Protein AF-A0A955MN19-F1 (afdb_monomer)

Structure (mmCIF, N/CA/C/O backbone):
data_AF-A0A955MN19-F1
#
_entry.id   AF-A0A955MN19-F1
#
loop_
_atom_site.group_PDB
_atom_site.id
_atom_site.type_symbol
_atom_site.label_atom_id
_atom_site.label_alt_id
_atom_site.label_comp_id
_atom_site.label_asym_id
_atom_site.label_entity_id
_atom_site.label_seq_id
_atom_site.pdbx_PDB_ins_code
_atom_site.Cartn_x
_atom_site.Cartn_y
_atom_site.Cartn_z
_atom_site.occupancy
_atom_site.B_iso_or_equiv
_atom_site.auth_seq_id
_atom_site.auth_comp_id
_atom_site.auth_asym_id
_atom_site.auth_atom_id
_atom_site.pdbx_PDB_model_num
ATOM 1 N N . ALA A 1 1 ? -12.445 1.606 1.551 1.00 87.00 1 ALA A N 1
ATOM 2 C CA . ALA A 1 1 ? -11.152 2.038 0.982 1.00 87.00 1 ALA A CA 1
ATOM 3 C C . ALA A 1 1 ? -10.678 1.078 -0.111 1.00 87.00 1 ALA A C 1
ATOM 5 O O . ALA A 1 1 ? -10.748 -0.133 0.079 1.00 87.00 1 ALA A O 1
ATOM 6 N N . ILE A 1 2 ? -10.201 1.608 -1.239 1.00 91.06 2 ILE A N 1
ATOM 7 C CA . ILE A 1 2 ? -9.528 0.866 -2.315 1.00 91.06 2 ILE A CA 1
ATOM 8 C C . ILE A 1 2 ? -8.022 1.105 -2.214 1.00 91.06 2 ILE A C 1
ATOM 10 O O . ILE A 1 2 ? -7.584 2.248 -2.123 1.00 91.06 2 ILE A O 1
ATOM 14 N N . PHE A 1 3 ? -7.238 0.033 -2.299 1.00 90.25 3 PHE A N 1
ATOM 15 C CA . PHE A 1 3 ? -5.780 0.087 -2.391 1.00 90.25 3 PHE A CA 1
ATOM 16 C C . PHE A 1 3 ? -5.364 -0.212 -3.824 1.00 90.25 3 PHE A C 1
ATOM 18 O O . PHE A 1 3 ? -5.800 -1.211 -4.398 1.00 90.25 3 PHE A O 1
ATOM 25 N N . PHE A 1 4 ? -4.540 0.645 -4.417 1.00 87.94 4 PHE A N 1
ATOM 26 C CA . PHE A 1 4 ? -4.185 0.506 -5.824 1.00 87.94 4 PHE A CA 1
ATOM 27 C C . PHE A 1 4 ? -2.791 1.047 -6.135 1.00 87.94 4 PHE A C 1
ATOM 29 O O . PHE A 1 4 ? -2.164 1.770 -5.355 1.00 87.94 4 PHE A O 1
ATOM 36 N N . ARG A 1 5 ? -2.300 0.660 -7.312 1.00 84.38 5 ARG A N 1
ATOM 37 C CA . ARG A 1 5 ? -1.025 1.117 -7.855 1.00 84.38 5 ARG A CA 1
ATOM 38 C C . ARG A 1 5 ? -1.194 2.481 -8.526 1.00 84.38 5 ARG A C 1
ATOM 40 O O . ARG A 1 5 ? -1.942 2.602 -9.491 1.00 84.38 5 ARG A O 1
ATOM 47 N N . HIS A 1 6 ? -0.435 3.463 -8.053 1.00 84.44 6 HIS A N 1
ATOM 48 C CA . HIS A 1 6 ? -0.253 4.777 -8.674 1.00 84.44 6 HIS A CA 1
ATOM 49 C C . HIS A 1 6 ? 1.260 5.063 -8.825 1.00 84.44 6 HIS A C 1
ATOM 51 O O . HIS A 1 6 ? 2.054 4.122 -8.909 1.00 84.44 6 HIS A O 1
ATOM 57 N N . HIS A 1 7 ? 1.683 6.334 -8.856 1.00 82.31 7 HIS A N 1
ATOM 58 C CA . HIS A 1 7 ? 3.094 6.712 -8.685 1.00 82.31 7 HIS A CA 1
ATOM 59 C C . HIS A 1 7 ? 3.682 6.114 -7.394 1.00 82.31 7 HIS A C 1
ATOM 61 O O . HIS A 1 7 ? 4.745 5.496 -7.445 1.00 82.31 7 HIS A O 1
ATOM 67 N N . PHE A 1 8 ? 2.937 6.206 -6.288 1.00 85.81 8 PHE A N 1
ATOM 68 C CA . PHE A 1 8 ? 3.204 5.531 -5.016 1.00 85.81 8 PHE A CA 1
ATOM 69 C C . PHE A 1 8 ? 1.988 4.712 -4.551 1.00 85.81 8 PHE A C 1
ATOM 71 O O . PHE A 1 8 ? 0.912 4.772 -5.156 1.00 85.81 8 PHE A O 1
ATOM 78 N N . HIS A 1 9 ? 2.144 3.929 -3.483 1.00 87.69 9 HIS A N 1
ATOM 79 C CA . HIS A 1 9 ? 1.043 3.229 -2.826 1.00 87.69 9 HIS A CA 1
ATOM 80 C C . HIS A 1 9 ? -0.059 4.216 -2.474 1.00 87.69 9 HIS A C 1
ATOM 82 O O . HIS A 1 9 ? 0.179 5.181 -1.752 1.00 87.69 9 HIS A O 1
ATOM 88 N N . SER A 1 10 ? -1.253 3.966 -3.001 1.00 90.50 10 SER A N 1
ATOM 89 C CA . SER A 1 10 ? -2.380 4.875 -2.850 1.00 90.50 10 SER A CA 1
ATOM 90 C C . SER A 1 10 ? -3.559 4.174 -2.206 1.00 90.50 10 SER A C 1
ATOM 92 O O . SER A 1 10 ? -3.864 3.022 -2.532 1.00 90.50 10 SER A O 1
ATOM 94 N N . ILE A 1 11 ? -4.231 4.906 -1.324 1.00 92.19 11 ILE A N 1
ATOM 95 C CA . ILE A 1 11 ? -5.520 4.530 -0.758 1.00 92.19 11 ILE A CA 1
ATOM 96 C C . ILE A 1 11 ? -6.540 5.558 -1.219 1.00 92.19 11 ILE A C 1
ATOM 98 O O . ILE A 1 11 ? -6.295 6.761 -1.155 1.00 92.19 11 ILE A O 1
ATOM 102 N N . TRP A 1 12 ? -7.681 5.068 -1.683 1.00 94.69 12 TRP A N 1
ATOM 103 C CA . TRP A 1 12 ? -8.839 5.883 -2.005 1.00 94.69 12 TRP A CA 1
ATOM 104 C C . TRP A 1 12 ? -9.982 5.535 -1.061 1.00 94.69 12 TRP A C 1
ATOM 106 O O . TRP A 1 12 ? -10.430 4.383 -1.006 1.00 94.69 12 TRP A O 1
ATOM 116 N N . ASP A 1 13 ? -10.435 6.522 -0.302 1.00 94.62 13 ASP A N 1
ATOM 117 C CA . ASP A 1 13 ? -11.696 6.443 0.412 1.00 94.62 13 ASP A CA 1
ATOM 118 C C . ASP A 1 13 ? -12.839 6.730 -0.571 1.00 94.62 13 ASP A C 1
ATOM 120 O O . ASP A 1 13 ? -12.867 7.766 -1.229 1.00 94.62 13 ASP A O 1
ATOM 124 N N . LEU A 1 14 ? -13.755 5.771 -0.710 1.00 94.06 14 LEU A N 1
ATOM 125 C CA . LEU A 1 14 ? -14.873 5.881 -1.646 1.00 94.06 14 LEU A CA 1
ATOM 126 C C . LEU A 1 14 ? -16.008 6.740 -1.092 1.00 94.06 14 LEU A C 1
ATOM 128 O O . LEU A 1 14 ? -16.783 7.275 -1.87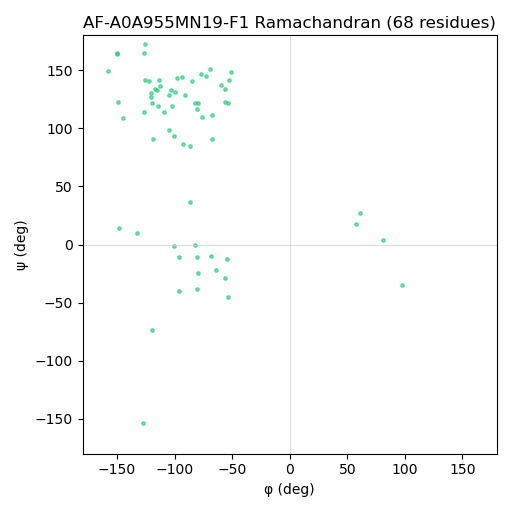9 1.00 94.06 14 LEU A O 1
ATOM 132 N N . ASP A 1 15 ? -16.112 6.850 0.232 1.00 96.38 15 ASP A N 1
ATOM 133 C CA . ASP A 1 15 ? -17.193 7.578 0.888 1.00 96.38 15 ASP A CA 1
ATOM 134 C C . ASP A 1 15 ? -16.905 9.085 0.877 1.00 96.38 15 ASP A C 1
ATOM 136 O O . ASP A 1 15 ? -17.808 9.890 0.651 1.00 96.38 15 ASP A O 1
ATOM 140 N N . THR A 1 16 ? -15.638 9.470 1.069 1.00 96.94 16 THR A N 1
ATOM 141 C CA . THR A 1 16 ? -15.193 10.877 1.042 1.00 96.94 16 THR A CA 1
AT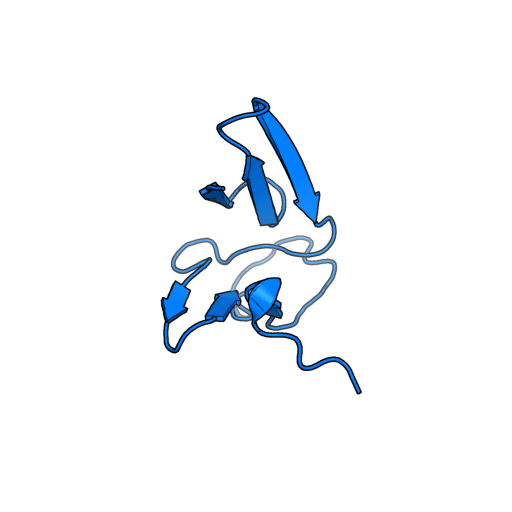OM 142 C C . THR A 1 16 ? -14.619 11.323 -0.307 1.00 96.94 16 THR A C 1
ATOM 144 O O . THR A 1 16 ? -14.398 12.514 -0.511 1.00 96.94 16 THR A O 1
ATOM 147 N N . ASP A 1 17 ? -14.374 10.388 -1.230 1.00 96.00 17 ASP A N 1
ATOM 148 C CA . ASP A 1 17 ? -13.614 10.579 -2.479 1.00 96.00 17 ASP A CA 1
ATOM 149 C C . ASP A 1 17 ? -12.166 11.088 -2.273 1.00 96.00 17 ASP A C 1
ATOM 151 O O . ASP A 1 17 ? -11.498 11.556 -3.202 1.00 96.00 17 ASP A O 1
ATOM 155 N N . GLU A 1 18 ? -11.625 10.956 -1.061 1.00 96.19 18 GLU A N 1
ATOM 156 C CA . GLU A 1 18 ? -10.271 11.399 -0.739 1.00 96.19 18 GLU A CA 1
ATOM 157 C C . GLU A 1 18 ? -9.219 10.346 -1.089 1.00 96.19 18 GLU A C 1
ATOM 159 O O . GLU A 1 18 ? -9.386 9.141 -0.880 1.00 96.19 18 GLU A O 1
ATOM 164 N N . ARG A 1 19 ? -8.083 10.810 -1.618 1.00 94.50 19 ARG A N 1
ATOM 165 C CA . ARG A 1 19 ? -6.960 9.956 -2.017 1.00 94.50 19 ARG A CA 1
ATOM 166 C C . ARG A 1 19 ? -5.719 10.347 -1.237 1.00 94.50 19 ARG A C 1
ATOM 168 O O . ARG A 1 19 ? -5.298 11.500 -1.285 1.00 94.50 19 ARG A O 1
ATOM 175 N N . ILE A 1 20 ? -5.102 9.366 -0.591 1.00 92.81 20 ILE A N 1
ATOM 176 C CA . ILE A 1 20 ? -3.812 9.523 0.079 1.00 92.81 20 ILE A CA 1
ATOM 177 C C . ILE A 1 20 ? -2.753 8.692 -0.636 1.00 92.81 20 ILE A C 1
ATOM 179 O O . ILE A 1 20 ? -3.023 7.578 -1.091 1.00 92.81 20 ILE A O 1
ATOM 183 N N . GLN A 1 21 ? -1.545 9.242 -0.738 1.00 90.56 21 GLN A N 1
ATOM 184 C CA . GLN A 1 21 ? -0.378 8.551 -1.278 1.00 90.56 21 GLN A CA 1
ATOM 185 C C . GLN A 1 21 ? 0.678 8.418 -0.193 1.00 90.56 21 GLN A C 1
ATOM 187 O O . GLN A 1 21 ? 1.008 9.393 0.478 1.00 90.56 21 GLN A O 1
ATOM 192 N N . TYR A 1 22 ? 1.244 7.223 -0.063 1.00 88.38 22 TYR A N 1
ATOM 193 C CA . TYR A 1 22 ? 2.431 7.014 0.748 1.00 88.38 22 TYR A CA 1
ATOM 194 C C . TYR A 1 22 ? 3.673 7.137 -0.120 1.00 88.38 22 TYR A C 1
ATOM 196 O O . TYR A 1 22 ? 4.185 6.153 -0.658 1.00 88.38 22 TYR A O 1
ATOM 204 N N . GLU A 1 23 ? 4.135 8.372 -0.272 1.00 87.31 23 GLU A N 1
ATOM 205 C CA . GLU A 1 23 ? 5.379 8.680 -0.968 1.00 87.31 23 GLU A CA 1
ATOM 206 C C . GLU A 1 23 ? 6.534 7.857 -0.398 1.00 87.31 23 GLU A C 1
ATOM 208 O O . GLU A 1 23 ? 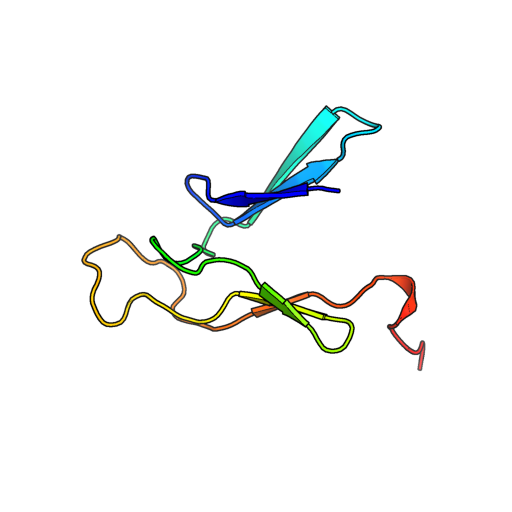6.595 7.587 0.801 1.00 87.31 23 GLU A O 1
ATOM 213 N N . GLY A 1 24 ? 7.438 7.399 -1.258 1.00 82.19 24 GLY A N 1
ATOM 214 C CA . GLY A 1 24 ? 8.476 6.467 -0.821 1.00 82.19 24 GLY A CA 1
ATOM 215 C C . GLY A 1 24 ? 8.138 5.001 -1.105 1.00 82.19 24 GLY A C 1
ATOM 216 O O . GLY A 1 24 ? 9.014 4.204 -1.433 1.00 82.19 24 GLY A O 1
ATOM 217 N N . LEU A 1 25 ? 6.855 4.644 -1.003 1.00 81.69 25 LEU A N 1
ATOM 218 C CA . LEU A 1 25 ? 6.394 3.262 -1.062 1.00 81.69 25 LEU A CA 1
ATOM 219 C C . LEU A 1 25 ? 5.805 2.964 -2.425 1.00 81.69 25 LEU A C 1
ATOM 221 O O . LEU A 1 25 ? 4.783 3.531 -2.805 1.00 81.69 25 LEU A O 1
ATOM 225 N N . ARG A 1 26 ? 6.383 2.013 -3.150 1.00 78.75 26 ARG A N 1
ATOM 226 C CA . ARG A 1 26 ? 5.891 1.642 -4.475 1.00 78.75 26 ARG A CA 1
ATOM 227 C C . ARG A 1 26 ? 5.487 0.180 -4.521 1.00 78.75 26 ARG A C 1
ATOM 229 O O . ARG A 1 26 ? 6.239 -0.692 -4.106 1.00 78.75 26 ARG A O 1
ATOM 236 N N . SER A 1 27 ? 4.291 -0.084 -5.033 1.00 74.25 27 SER A N 1
ATOM 237 C CA . SER A 1 27 ? 3.864 -1.446 -5.334 1.00 74.25 27 SER A CA 1
ATOM 238 C C . SER A 1 27 ? 4.595 -1.966 -6.565 1.00 74.25 27 SER A C 1
ATOM 240 O O . SER A 1 27 ? 4.827 -1.227 -7.531 1.00 74.25 27 SER A O 1
ATOM 242 N N . GLY A 1 28 ? 4.891 -3.264 -6.551 1.00 75.19 28 GLY A N 1
ATOM 243 C CA . GLY A 1 28 ? 5.434 -3.960 -7.707 1.00 75.19 28 GLY A CA 1
ATOM 244 C C . GLY A 1 28 ? 4.612 -3.728 -8.966 1.00 75.19 28 GLY A C 1
ATOM 245 O O . GLY A 1 28 ? 3.393 -3.553 -8.931 1.00 75.19 28 GLY A O 1
ATOM 246 N N . CYS A 1 29 ? 5.293 -3.724 -10.110 1.00 74.69 29 CYS A N 1
ATOM 247 C CA . CYS A 1 29 ? 4.666 -3.530 -11.416 1.00 74.69 29 CYS A CA 1
ATOM 248 C C . CYS A 1 29 ? 3.764 -4.696 -11.856 1.00 74.69 29 CYS A C 1
ATOM 250 O O . CYS A 1 29 ? 3.018 -4.535 -12.818 1.00 74.69 29 CYS A O 1
ATOM 252 N N . TRP A 1 30 ? 3.803 -5.824 -11.140 1.00 74.69 30 TRP A N 1
ATOM 253 C CA . TRP A 1 30 ? 2.998 -7.014 -11.406 1.00 74.69 30 TRP A CA 1
ATOM 254 C C . TRP A 1 30 ? 2.090 -7.369 -10.215 1.00 74.69 30 TRP A C 1
ATOM 256 O O . TRP A 1 30 ? 0.891 -7.110 -10.255 1.00 74.69 30 TRP A O 1
ATOM 266 N N . LEU A 1 31 ? 2.654 -7.908 -9.126 1.00 67.81 31 LEU A N 1
ATOM 267 C CA . LEU A 1 31 ? 1.934 -8.197 -7.878 1.00 67.81 31 LEU A CA 1
ATOM 268 C C . LEU A 1 31 ? 2.310 -7.153 -6.827 1.00 67.81 31 LEU A C 1
ATOM 270 O O . LEU A 1 31 ? 3.378 -7.220 -6.228 1.00 67.81 31 LEU A O 1
ATOM 274 N N . GLY A 1 32 ? 1.447 -6.153 -6.663 1.00 78.44 32 GLY A N 1
ATOM 275 C CA . GLY A 1 32 ? 1.754 -4.976 -5.854 1.00 78.44 32 GLY A CA 1
ATOM 276 C C . GLY A 1 32 ? 1.237 -5.013 -4.420 1.00 78.44 32 GLY A C 1
ATOM 277 O O . GLY A 1 32 ? 1.914 -4.528 -3.521 1.00 78.44 32 GLY A O 1
ATOM 278 N N . ILE A 1 33 ? 0.021 -5.534 -4.227 1.00 87.88 33 ILE A N 1
ATOM 279 C CA . ILE A 1 33 ? -0.726 -5.459 -2.966 1.00 87.88 33 ILE A CA 1
ATOM 280 C C . ILE A 1 33 ? -1.605 -6.712 -2.847 1.00 87.88 33 ILE A C 1
ATOM 282 O O . ILE A 1 33 ? -2.419 -6.976 -3.732 1.00 87.88 33 ILE A O 1
ATOM 286 N N . VAL A 1 34 ? -1.448 -7.484 -1.772 1.00 90.12 34 VAL A N 1
ATOM 287 C CA . VAL A 1 34 ? -2.106 -8.780 -1.559 1.00 90.12 34 VAL A CA 1
ATOM 288 C C . VAL A 1 34 ? -2.839 -8.788 -0.211 1.00 90.12 34 VAL A C 1
ATOM 290 O O . VAL A 1 34 ? -2.187 -8.736 0.832 1.00 90.12 34 VAL A O 1
ATOM 293 N N . PRO A 1 35 ? -4.181 -8.876 -0.189 1.00 91.25 35 PRO A N 1
ATOM 294 C CA . PRO A 1 35 ? -4.934 -9.080 1.046 1.00 91.25 35 PRO A CA 1
ATOM 295 C C . PRO A 1 35 ? -4.919 -10.563 1.436 1.00 91.25 35 PRO A C 1
ATOM 297 O O . PRO A 1 35 ? -5.438 -11.406 0.705 1.00 91.25 35 PRO A O 1
ATOM 300 N N . ALA A 1 36 ? -4.331 -10.898 2.584 1.00 91.94 36 ALA A N 1
ATOM 301 C CA . ALA A 1 36 ? -4.276 -12.270 3.091 1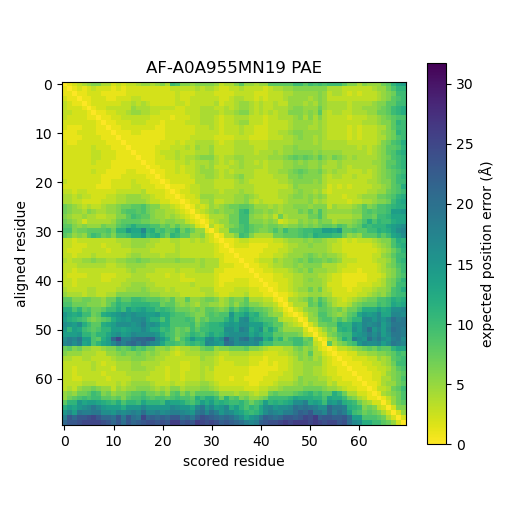.00 91.94 36 ALA A CA 1
ATOM 302 C C . ALA A 1 36 ? -4.051 -12.297 4.609 1.00 91.94 36 ALA A C 1
ATOM 304 O O . ALA A 1 36 ? -3.400 -11.418 5.163 1.00 91.94 36 ALA A O 1
ATOM 305 N N . GLY A 1 37 ? -4.572 -13.320 5.296 1.00 90.81 37 GLY A N 1
ATOM 306 C CA . GLY A 1 37 ? -4.272 -13.540 6.719 1.00 90.81 37 GLY A CA 1
ATOM 307 C C . GLY A 1 37 ? -4.694 -12.400 7.658 1.00 90.81 37 GLY A C 1
ATOM 308 O O . GLY A 1 37 ? -4.070 -12.214 8.694 1.00 90.81 37 GLY A O 1
ATOM 309 N N . GLY A 1 38 ? -5.718 -11.620 7.294 1.00 91.62 38 GLY A N 1
ATOM 310 C CA . GLY A 1 38 ? -6.191 -10.479 8.091 1.00 91.62 38 GLY A CA 1
ATOM 311 C C . GLY A 1 38 ? -5.379 -9.192 7.918 1.00 91.62 38 GLY A C 1
ATOM 312 O O . GLY A 1 38 ? -5.688 -8.198 8.567 1.00 91.62 38 GLY A O 1
ATOM 313 N N . ILE A 1 39 ? -4.386 -9.187 7.029 1.00 92.31 39 ILE A N 1
ATOM 314 C CA . ILE A 1 39 ? -3.547 -8.027 6.722 1.00 92.31 39 ILE A CA 1
ATOM 315 C C . ILE A 1 39 ? -3.524 -7.744 5.220 1.00 92.31 39 ILE A C 1
ATOM 317 O O . ILE A 1 39 ? -3.899 -8.581 4.393 1.00 92.31 39 ILE A O 1
ATOM 321 N N . LEU A 1 40 ? -3.062 -6.550 4.864 1.00 91.12 40 LEU A N 1
ATOM 322 C CA . LEU A 1 40 ? -2.774 -6.182 3.484 1.00 91.12 40 LEU A CA 1
ATOM 323 C C . LEU A 1 40 ? -1.260 -6.081 3.299 1.00 91.12 40 LEU A C 1
ATOM 325 O O . LEU A 1 40 ? -0.615 -5.223 3.897 1.00 91.12 40 LEU A O 1
ATOM 329 N N . LEU A 1 41 ? -0.695 -6.966 2.485 1.00 90.81 41 LEU A N 1
ATOM 330 C CA . LEU A 1 41 ? 0.743 -7.070 2.261 1.00 90.81 41 LEU A CA 1
ATOM 331 C C . LEU A 1 41 ? 1.153 -6.379 0.963 1.00 90.81 41 LEU A C 1
ATOM 333 O O . LEU A 1 41 ? 0.593 -6.649 -0.095 1.00 90.81 41 LEU A O 1
ATOM 337 N N . ALA A 1 42 ? 2.180 -5.544 1.038 1.00 88.50 42 ALA A N 1
ATOM 338 C CA . ALA A 1 42 ? 2.861 -4.931 -0.092 1.00 88.50 42 ALA A CA 1
ATOM 339 C C . ALA A 1 42 ? 4.335 -5.375 -0.072 1.00 88.50 42 ALA A C 1
ATOM 341 O O . ALA A 1 42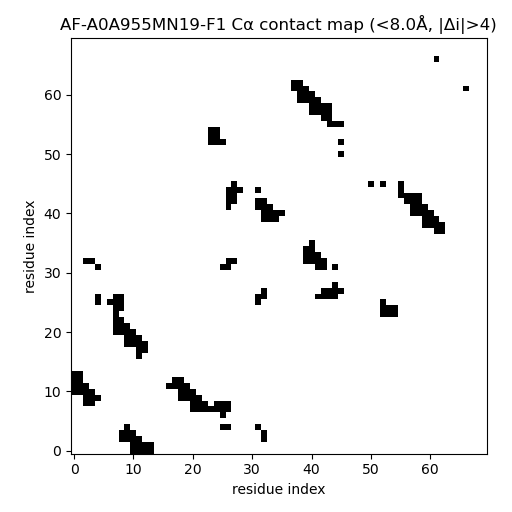 ? 5.144 -4.762 0.632 1.00 88.50 42 ALA A O 1
ATOM 342 N N . PRO A 1 43 ? 4.689 -6.482 -0.751 1.00 85.50 43 PRO A N 1
ATOM 343 C CA . PRO A 1 43 ? 6.050 -7.001 -0.735 1.00 85.50 43 PRO A CA 1
ATOM 344 C C . PRO A 1 43 ? 7.020 -6.087 -1.491 1.00 85.50 43 PRO A C 1
ATOM 346 O O . PRO A 1 43 ? 6.667 -5.430 -2.474 1.00 85.50 43 PRO A O 1
ATOM 349 N N . GLU A 1 44 ? 8.272 -6.111 -1.046 1.00 83.88 44 GLU A N 1
ATOM 350 C CA . GLU A 1 44 ? 9.410 -5.562 -1.780 1.00 83.88 44 GLU A CA 1
ATOM 351 C C . GLU A 1 44 ? 9.485 -6.231 -3.170 1.00 83.88 44 GLU A C 1
ATOM 353 O O . GLU A 1 44 ? 9.304 -7.444 -3.299 1.00 83.88 44 GLU A O 1
ATOM 358 N N . SER A 1 45 ? 9.673 -5.440 -4.229 1.00 77.44 45 SER A N 1
ATOM 359 C CA . SER A 1 45 ? 9.617 -5.923 -5.621 1.00 77.44 45 SER A CA 1
ATOM 360 C C . SER A 1 45 ? 10.552 -5.177 -6.588 1.00 77.44 45 SER A C 1
ATOM 362 O O . SER A 1 45 ? 10.431 -5.310 -7.808 1.00 77.44 45 SER A O 1
ATOM 364 N N . SER A 1 46 ? 11.509 -4.409 -6.062 1.00 74.75 46 SER A N 1
ATOM 365 C CA . SER A 1 46 ? 12.483 -3.617 -6.825 1.00 74.75 46 SER A CA 1
ATOM 366 C C . SER A 1 46 ? 13.670 -4.431 -7.344 1.00 74.75 46 SER A C 1
ATOM 368 O O . SER A 1 46 ? 14.392 -3.947 -8.212 1.00 74.75 46 SER A O 1
ATOM 370 N N . ALA A 1 47 ? 13.849 -5.684 -6.902 1.00 72.88 47 ALA A N 1
ATOM 371 C CA . ALA A 1 47 ? 15.004 -6.530 -7.237 1.00 72.88 47 ALA A CA 1
ATOM 372 C C . ALA A 1 47 ? 15.284 -6.727 -8.751 1.00 72.88 47 AL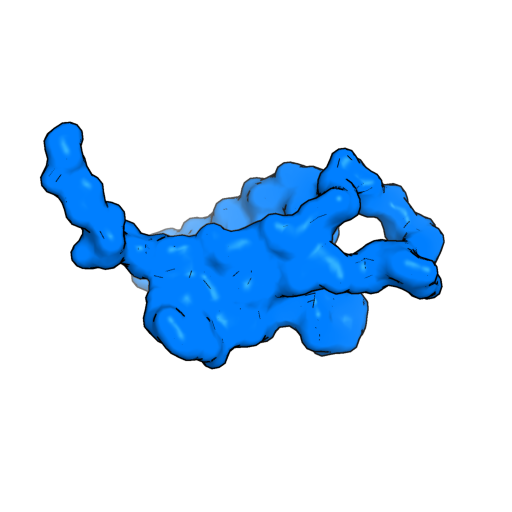A A C 1
ATOM 374 O O . ALA A 1 47 ? 16.358 -7.199 -9.115 1.00 72.88 47 ALA A O 1
ATOM 375 N N . GLY A 1 48 ? 14.353 -6.359 -9.640 1.00 70.00 48 GLY A N 1
ATOM 376 C CA . GLY A 1 48 ? 14.538 -6.368 -11.099 1.00 70.00 48 GLY A CA 1
ATOM 377 C C . GLY A 1 48 ? 14.087 -5.094 -11.823 1.00 70.00 48 GLY A C 1
ATOM 378 O O . GLY A 1 48 ? 14.009 -5.097 -13.050 1.00 70.00 48 GLY A O 1
ATOM 379 N N . CYS A 1 49 ? 13.758 -4.019 -11.102 1.00 66.00 49 CYS A N 1
ATOM 380 C CA . CYS A 1 49 ? 13.241 -2.778 -11.682 1.00 66.00 49 CYS A CA 1
ATOM 381 C C .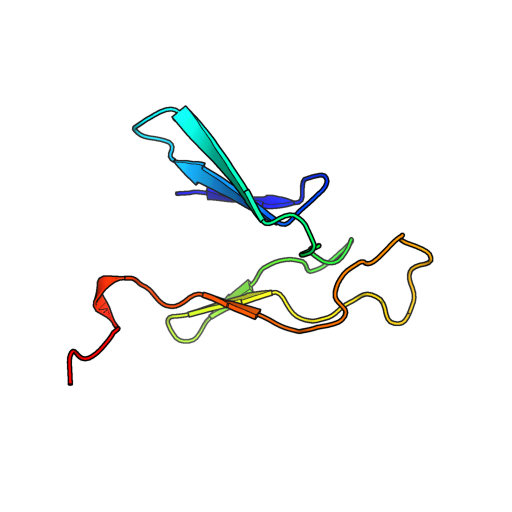 CYS A 1 49 ? 14.255 -1.635 -11.522 1.00 66.00 49 CYS A C 1
ATOM 383 O O . CYS A 1 49 ? 14.795 -1.428 -10.446 1.00 66.00 49 CYS A O 1
ATOM 385 N N . TYR A 1 50 ? 14.471 -0.834 -12.572 1.00 65.19 50 TYR A N 1
ATOM 386 C CA . TYR A 1 50 ? 15.267 0.409 -12.507 1.00 65.19 50 TYR A CA 1
ATOM 387 C C . TYR A 1 50 ? 14.406 1.612 -12.085 1.00 65.19 50 TYR A C 1
ATOM 389 O O . TYR A 1 50 ? 14.487 2.712 -12.627 1.00 65.19 50 TYR A O 1
ATOM 397 N N . CYS A 1 51 ? 13.459 1.395 -11.185 1.00 64.81 51 CYS A N 1
ATOM 398 C CA . CYS A 1 51 ? 12.627 2.487 -10.720 1.00 64.81 51 CYS A CA 1
ATOM 399 C C . CYS A 1 51 ? 13.426 3.331 -9.720 1.00 64.81 51 CYS A C 1
ATOM 401 O O . CYS A 1 51 ? 14.285 2.817 -9.009 1.00 64.81 51 CYS A O 1
ATOM 403 N N . ALA A 1 52 ? 13.184 4.645 -9.680 1.00 67.50 52 ALA A N 1
ATOM 404 C CA . ALA A 1 52 ? 13.672 5.457 -8.573 1.00 67.50 52 ALA A CA 1
ATOM 405 C C . ALA A 1 52 ? 12.894 4.999 -7.335 1.00 67.50 52 ALA A C 1
ATOM 407 O O . ALA A 1 52 ? 11.768 5.446 -7.133 1.00 67.50 52 ALA A O 1
ATOM 408 N N . ASP A 1 53 ? 13.440 4.023 -6.610 1.00 63.44 53 ASP A N 1
ATOM 409 C CA . ASP A 1 53 ? 12.781 3.350 -5.494 1.00 63.44 53 ASP A CA 1
ATOM 410 C C . ASP A 1 53 ? 13.304 3.937 -4.174 1.00 63.44 53 ASP A C 1
ATOM 412 O O . ASP A 1 53 ? 14.347 3.521 -3.673 1.00 63.44 53 ASP A O 1
ATOM 416 N N . PRO A 1 54 ? 12.622 4.951 -3.614 1.00 66.00 54 PRO A N 1
ATOM 417 C CA . PRO A 1 54 ? 13.064 5.633 -2.399 1.00 66.00 54 PRO A CA 1
ATOM 418 C C . PRO A 1 54 ? 13.109 4.751 -1.140 1.00 66.00 54 PRO A C 1
ATOM 420 O O . PRO A 1 54 ? 13.831 5.104 -0.210 1.00 66.00 54 PRO A O 1
ATOM 423 N N . ILE A 1 55 ? 12.379 3.625 -1.077 1.00 79.50 55 ILE A N 1
ATOM 424 C CA . ILE 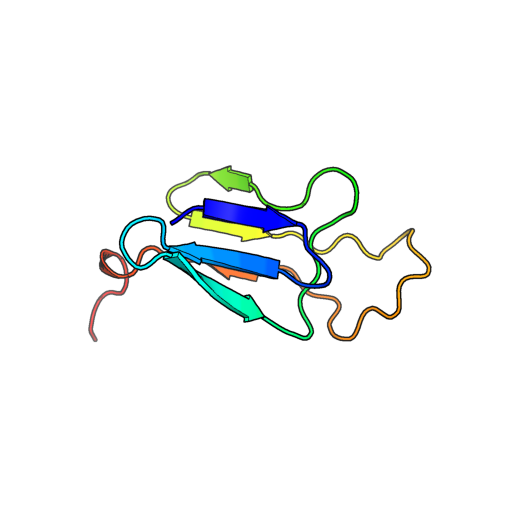A 1 55 ? 12.386 2.708 0.079 1.00 79.50 55 ILE A CA 1
ATOM 425 C C . ILE A 1 55 ? 12.246 1.244 -0.384 1.00 79.50 55 ILE A C 1
ATOM 427 O O . ILE A 1 55 ? 11.167 0.812 -0.787 1.00 79.50 55 ILE A O 1
ATOM 431 N N . GLN A 1 56 ? 13.322 0.456 -0.274 1.00 82.31 56 GLN A N 1
ATOM 432 C CA . GLN A 1 56 ? 13.322 -0.990 -0.545 1.00 82.31 56 GLN A CA 1
ATOM 433 C C . GLN A 1 56 ? 12.906 -1.768 0.707 1.00 82.31 56 GLN A C 1
ATOM 435 O O . GLN A 1 56 ? 13.737 -2.191 1.509 1.00 82.31 56 GLN A O 1
ATOM 440 N N . THR A 1 57 ? 11.602 -1.920 0.912 1.00 84.25 57 THR A N 1
ATOM 441 C CA . THR A 1 57 ? 11.067 -2.678 2.045 1.00 84.25 57 THR A CA 1
ATOM 442 C C . THR A 1 57 ? 9.730 -3.327 1.707 1.00 84.25 57 THR A C 1
ATOM 444 O O . THR A 1 57 ? 9.073 -2.955 0.737 1.00 84.25 57 THR A O 1
ATOM 447 N N . SER A 1 58 ? 9.329 -4.297 2.526 1.00 87.19 58 SER A 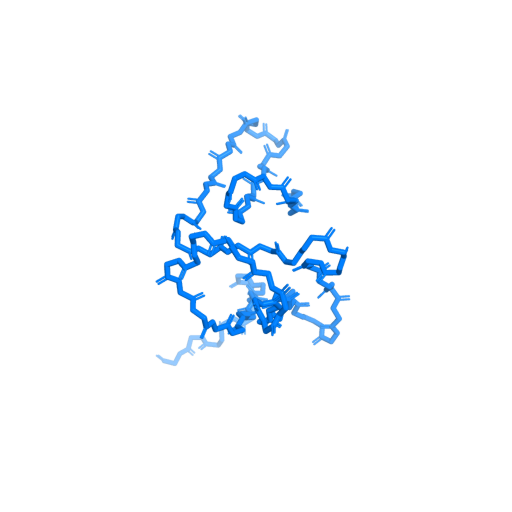N 1
ATOM 448 C CA . SER A 1 58 ? 7.981 -4.872 2.505 1.00 87.19 58 SER A CA 1
ATOM 449 C C . SER A 1 58 ? 7.129 -4.229 3.596 1.00 87.19 58 SER A C 1
ATOM 451 O O . SER A 1 58 ? 7.628 -3.960 4.688 1.00 87.19 58 SER A O 1
ATOM 453 N N . ILE A 1 59 ? 5.841 -4.009 3.329 1.00 89.56 59 ILE A N 1
ATOM 454 C CA . ILE A 1 59 ? 4.911 -3.368 4.270 1.00 89.56 59 ILE A CA 1
ATOM 455 C C . ILE A 1 59 ? 3.683 -4.235 4.499 1.00 89.56 59 ILE A C 1
ATOM 457 O O . ILE A 1 59 ? 3.162 -4.856 3.575 1.00 89.56 59 ILE A O 1
ATOM 461 N N . ALA A 1 60 ? 3.214 -4.248 5.744 1.00 91.06 60 ALA A N 1
ATOM 462 C CA . ALA A 1 60 ? 1.960 -4.860 6.150 1.00 91.06 60 ALA A CA 1
ATOM 463 C C . ALA A 1 60 ? 1.049 -3.784 6.750 1.00 91.06 60 ALA A C 1
ATOM 465 O O . ALA A 1 60 ? 1.415 -3.145 7.736 1.00 91.06 60 ALA A O 1
ATOM 466 N N . PHE A 1 61 ? -0.139 -3.597 6.177 1.00 89.88 61 PHE A N 1
ATOM 467 C CA . PHE A 1 61 ? -1.179 -2.772 6.783 1.00 89.88 61 PHE A CA 1
ATOM 468 C C . PHE A 1 61 ? -2.070 -3.650 7.658 1.00 89.88 61 PHE A C 1
ATOM 470 O O . PHE A 1 61 ? -2.581 -4.684 7.213 1.00 89.88 61 PHE A O 1
ATOM 477 N N . LEU A 1 62 ? -2.259 -3.211 8.900 1.00 91.31 62 LEU A N 1
ATOM 478 C CA . LEU A 1 62 ? -3.179 -3.812 9.856 1.00 91.31 62 LEU A CA 1
ATOM 479 C C . LEU A 1 62 ? -4.535 -3.096 9.784 1.00 91.31 62 LEU A C 1
ATOM 481 O O . LEU A 1 62 ? -4.570 -1.873 9.616 1.00 91.31 62 LEU A O 1
ATOM 485 N N . PRO A 1 63 ? -5.656 -3.812 9.948 1.00 88.56 63 PRO A N 1
ATOM 486 C CA . PRO A 1 63 ? -6.948 -3.176 10.163 1.00 88.56 63 PRO A CA 1
ATOM 487 C C . PRO A 1 63 ? -6.902 -2.317 11.429 1.00 88.56 63 PRO A C 1
ATOM 489 O O . PRO A 1 63 ? -6.403 -2.766 12.459 1.00 88.56 63 PRO A O 1
ATOM 492 N N . GLY A 1 64 ? -7.468 -1.107 11.384 1.00 83.69 64 GLY A N 1
ATOM 493 C CA . GLY A 1 64 ? -7.447 -0.187 12.531 1.00 83.69 64 GLY A CA 1
ATOM 494 C C . GLY A 1 64 ? -8.045 -0.776 13.817 1.00 83.69 64 GLY A C 1
ATOM 495 O O . GLY A 1 64 ? -7.597 -0.442 14.904 1.00 83.69 64 GLY A O 1
ATOM 496 N N . GLY A 1 65 ? -8.993 -1.712 13.700 1.00 81.81 65 GLY A N 1
ATOM 497 C CA . GLY A 1 65 ? -9.585 -2.419 14.843 1.00 81.81 65 GLY A CA 1
ATOM 498 C C . GLY A 1 65 ? -8.782 -3.614 15.378 1.00 81.81 65 GLY A C 1
ATOM 499 O O . GLY A 1 65 ? -9.248 -4.266 16.304 1.00 81.81 65 GLY A O 1
ATOM 500 N N . MET A 1 66 ? -7.624 -3.950 14.793 1.00 67.06 66 MET A N 1
ATOM 501 C CA . MET A 1 66 ? -6.771 -5.071 15.231 1.00 67.06 66 MET A CA 1
ATOM 502 C C . MET A 1 66 ? -5.574 -4.643 16.089 1.00 67.06 66 MET A C 1
ATOM 504 O O . MET A 1 66 ? -4.809 -5.500 16.531 1.00 67.06 66 MET A O 1
ATOM 508 N N . VAL A 1 67 ? -5.384 -3.346 16.337 1.00 68.12 67 VAL A N 1
ATOM 509 C CA . VAL A 1 67 ? -4.351 -2.885 17.271 1.00 68.12 67 VAL A CA 1
ATOM 510 C C . VAL A 1 67 ? -4.863 -3.130 18.690 1.00 68.12 67 VAL A C 1
ATOM 512 O O . VAL A 1 67 ? -5.806 -2.476 19.123 1.00 68.12 67 VAL A O 1
ATOM 515 N N . SER A 1 68 ? -4.275 -4.086 19.415 1.00 63.34 68 SER A N 1
ATOM 516 C CA . SER A 1 68 ? -4.519 -4.210 20.852 1.00 63.34 68 SER A CA 1
ATOM 517 C C . SER A 1 68 ? -3.912 -2.990 21.541 1.00 63.34 68 SER A C 1
ATOM 519 O O . SER A 1 68 ? -2.687 -2.846 21.548 1.00 63.34 68 SER A O 1
ATOM 521 N N . GLU A 1 69 ? -4.748 -2.107 22.083 1.00 61.78 69 GLU A N 1
ATOM 522 C CA . GLU A 1 69 ? -4.296 -1.079 23.020 1.00 61.78 69 GLU A CA 1
ATOM 523 C C . GLU A 1 69 ? -3.597 -1.780 24.193 1.00 61.78 69 GLU A C 1
ATOM 525 O O . GLU A 1 69 ? -4.170 -2.676 24.818 1.00 61.78 69 GLU A O 1
ATOM 530 N N . ASN A 1 70 ? -2.337 -1.420 24.432 1.00 53.94 70 ASN A N 1
ATOM 531 C CA . ASN A 1 70 ? -1.595 -1.790 25.632 1.00 53.94 70 ASN A CA 1
ATOM 532 C C . ASN A 1 70 ? -1.517 -0.582 26.555 1.00 53.94 70 ASN A C 1
ATOM 534 O O . ASN A 1 70 ? -1.008 0.458 26.074 1.00 53.94 70 ASN A O 1
#

Mean predicted aligned error: 5.91 Å

Radius of gyration: 13.06 Å; Cα contacts (8 Å, |Δi|>4): 109; chains: 1; bounding box: 32×25×38 Å

Sequence (70 aa):
AIFFRHHFHSIWDLDTDERIQYEGLRSGCWLGIVPAGGILLAPESSAGCYCADPIQTSIAFLPGGMVSEN

Secondary structure (DSSP, 8-state):
-EEEESSSEEEE-TTT--EEEETT----SSS--EEETTEEEE---GGG--S--S----EEEPPGGG----

Foldseek 3Di:
DDWDFDVATWDADPVVRDIDGDPLHGAAPPGAWDDDDQWIKGAFHCPPPPDPRNDRGIDIHHDPVPDPDD

pLDDT: mean 82.87, std 10.42, range [53.94, 96.94]

Solvent-accessible surface area (backbone atoms only — not comparable to full-atom values): 4480 Å² total; per-residue (Å²): 112,48,79,50,85,61,96,26,34,28,41,33,36,75,89,77,69,46,75,49,68,45,78,53,39,60,47,26,98,78,78,25,72,48,81,54,96,82,31,39,37,29,50,59,57,59,94,86,51,94,62,94,68,77,49,93,54,64,47,74,47,72,53,84,90,71,66,78,87,126

Nearest PDB structures (foldseek):
  8eti-assembly1_5  TM=3.999E-01  e=5.183E+00  Schizosaccharomyces pombe
  1gqb-assembly2_B  TM=3.054E-01  e=5.853E+00  Homo sapiens
  1gp0-assembly1_A  TM=3.931E-01  e=7.024E+00  Homo sapiens